Protein AF-A0A3P7JEJ8-F1 (afdb_monomer_lite)

Radius of gyration: 22.24 Å; chains: 1; bounding box: 59×26×43 Å

Secondary structure (DSSP, 8-state):
---TTSGGGHHHH-GGGTHHHH-SS-S-----GGGPPP-TT-PPPP--------S------

pLDDT: mean 86.95, std 15.58, range [42.41, 97.81]

InterPro domains:
  IPR001148 Alpha carbonic anhydrase domain [PS51144] (1-61)
  IP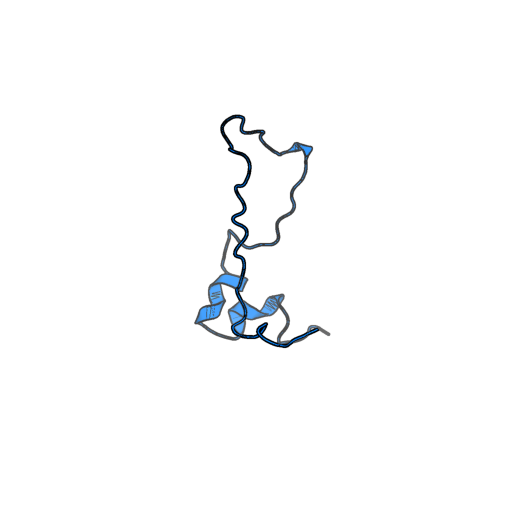R036398 Alpha carbonic anhydrase domain superfamily [G3DSA:3.10.200.10] (1-58)
  IPR036398 Alpha carbonic anhydrase domain superfamily [SSF51069] (4-49)

Foldseek 3Di:
DDDCCDLCCQLVPDVVRVCSNPPPDDDDDDDDPVPDDDDPPDDPDDDDDDDPPDPDPPDDD

Sequence (61 aa):
MQNKSGPQNWGLLFKPWTMCHNGKMQSPIDIPPDRLLFDPNMKPIHIDRIIYLTIGHLGNV

Structure (mmCIF, N/CA/C/O backbone):
data_AF-A0A3P7JEJ8-F1
#
_entry.id   AF-A0A3P7JEJ8-F1
#
loop_
_atom_site.group_PDB
_atom_site.id
_atom_site.type_symbol
_atom_site.label_atom_id
_atom_site.label_alt_id
_atom_site.label_comp_id
_atom_site.label_asym_id
_atom_site.label_entity_id
_atom_site.label_seq_id
_atom_site.pdbx_PDB_ins_code
_atom_site.Cartn_x
_atom_site.Cartn_y
_atom_site.Cartn_z
_atom_site.occupancy
_atom_site.B_iso_or_equiv
_atom_site.auth_seq_id
_atom_site.auth_comp_id
_atom_site.auth_asym_id
_atom_site.auth_atom_id
_atom_site.pdbx_PDB_model_num
ATOM 1 N N . MET A 1 1 ? -20.679 -10.820 14.333 1.00 51.62 1 MET A N 1
ATOM 2 C CA . MET A 1 1 ? -20.452 -9.772 15.354 1.00 51.62 1 MET A CA 1
ATOM 3 C C . MET A 1 1 ? -19.245 -8.960 14.905 1.00 51.62 1 MET A C 1
ATOM 5 O O . MET A 1 1 ? -18.184 -9.549 14.763 1.00 51.62 1 MET A O 1
ATOM 9 N N . GLN A 1 2 ? -19.393 -7.675 14.571 1.00 65.56 2 GLN A N 1
ATOM 10 C CA . GLN A 1 2 ? -18.242 -6.839 14.198 1.00 65.56 2 GLN A CA 1
ATOM 11 C C . GLN A 1 2 ? -17.578 -6.267 15.454 1.00 65.56 2 GLN A C 1
ATOM 13 O O . GLN A 1 2 ? -18.263 -5.806 16.369 1.00 65.56 2 GLN A O 1
ATOM 18 N N . ASN A 1 3 ? -16.245 -6.305 15.497 1.00 77.06 3 ASN A N 1
ATOM 19 C CA . ASN A 1 3 ? -15.464 -5.665 16.548 1.00 77.06 3 ASN A CA 1
ATOM 20 C C . ASN A 1 3 ? -15.617 -4.140 16.420 1.00 77.06 3 ASN A C 1
ATOM 22 O O . ASN A 1 3 ? -15.232 -3.562 15.404 1.00 77.06 3 ASN A O 1
ATOM 26 N N . LYS A 1 4 ? -16.169 -3.488 17.450 1.00 82.56 4 LYS A N 1
ATOM 27 C CA . LYS A 1 4 ? -16.409 -2.035 17.460 1.00 82.56 4 LYS A CA 1
ATOM 28 C C . LYS A 1 4 ? -15.130 -1.220 17.238 1.00 82.56 4 LYS A C 1
ATOM 30 O O . LYS A 1 4 ? -15.207 -0.157 16.639 1.00 82.56 4 LYS A O 1
ATOM 35 N N . SER A 1 5 ? -13.971 -1.748 17.622 1.00 90.50 5 SER A N 1
ATOM 36 C CA . SER A 1 5 ? -12.670 -1.093 17.438 1.00 90.50 5 SER A CA 1
ATOM 37 C C . SER A 1 5 ? -11.915 -1.562 16.185 1.00 90.50 5 SER A C 1
ATOM 39 O O . SER A 1 5 ? -10.734 -1.258 16.022 1.00 90.50 5 SER A O 1
ATOM 41 N N . GLY A 1 6 ? -12.568 -2.341 15.315 1.00 93.38 6 GLY A N 1
ATOM 42 C CA . GLY A 1 6 ? -11.967 -2.866 14.091 1.00 93.38 6 GLY A CA 1
ATOM 43 C C . GLY A 1 6 ? -11.650 -1.778 13.051 1.00 93.38 6 GLY A C 1
ATOM 44 O O . GLY A 1 6 ? -12.209 -0.680 13.130 1.00 93.38 6 GLY A O 1
ATOM 45 N N . PRO A 1 7 ? -10.800 -2.084 12.050 1.00 94.31 7 PRO A N 1
ATOM 46 C CA . PRO A 1 7 ? -10.358 -1.128 11.028 1.00 94.31 7 PRO A CA 1
ATOM 47 C C . PRO A 1 7 ? -11.486 -0.397 10.304 1.00 94.31 7 PRO A C 1
ATOM 49 O O . PRO A 1 7 ? -11.362 0.784 9.994 1.00 94.31 7 PRO A O 1
ATOM 52 N N . GLN A 1 8 ? -12.621 -1.073 10.113 1.00 93.00 8 GLN A N 1
ATOM 53 C CA . GLN A 1 8 ? -13.815 -0.511 9.480 1.00 93.00 8 GLN A CA 1
ATOM 54 C C . GLN A 1 8 ? -14.361 0.720 10.227 1.00 93.00 8 GLN A C 1
ATOM 56 O O . GLN A 1 8 ? -15.031 1.551 9.619 1.00 93.00 8 GLN A O 1
ATOM 61 N N . ASN A 1 9 ? -14.056 0.856 11.523 1.00 95.19 9 ASN A N 1
ATOM 62 C CA . ASN A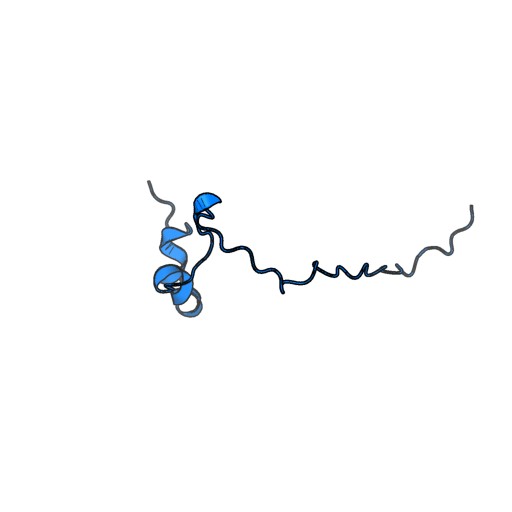 1 9 ? -14.578 1.910 12.389 1.00 95.19 9 ASN A CA 1
ATOM 63 C C . ASN A 1 9 ? -13.540 2.972 12.773 1.00 95.19 9 ASN A C 1
ATOM 65 O O . ASN A 1 9 ? -13.927 3.962 13.384 1.00 95.19 9 ASN A O 1
ATOM 69 N N . TRP A 1 10 ? -12.249 2.825 12.446 1.00 95.44 10 TRP A N 1
ATOM 70 C CA . TRP A 1 10 ? -11.193 3.722 12.954 1.00 95.44 10 TRP A CA 1
ATOM 71 C C . TRP A 1 10 ? -11.480 5.210 12.732 1.00 95.44 10 TRP A C 1
ATOM 73 O O . TRP A 1 10 ? -11.322 6.006 13.657 1.00 95.44 10 TRP A O 1
ATOM 83 N N . GLY A 1 11 ? -11.998 5.581 11.559 1.00 96.00 11 GLY A N 1
ATOM 84 C CA . GLY A 1 11 ? -12.351 6.974 11.269 1.00 96.00 11 GLY A CA 1
ATOM 85 C C . GLY A 1 11 ? -13.580 7.515 12.001 1.00 96.00 11 GLY A C 1
ATOM 86 O O . GLY A 1 11 ? -13.797 8.724 11.994 1.00 96.00 11 GLY A O 1
ATOM 87 N N . LEU A 1 12 ? -14.354 6.647 12.655 1.00 94.44 12 LEU A N 1
ATOM 88 C CA . LEU A 1 12 ? -15.530 6.989 13.460 1.00 94.44 12 LEU A CA 1
ATOM 89 C C . LEU A 1 12 ? -15.221 7.021 14.967 1.00 94.44 12 LEU A C 1
ATOM 91 O O . LEU A 1 12 ? -16.005 7.569 15.736 1.00 94.44 12 LEU A O 1
ATOM 95 N N . LEU A 1 13 ? -14.089 6.446 15.396 1.00 93.38 13 LEU A N 1
ATOM 96 C CA . LEU A 1 13 ? -13.704 6.361 16.811 1.00 93.38 13 LEU A CA 1
ATOM 97 C C . LEU A 1 13 ? -13.084 7.661 17.339 1.00 93.38 13 LEU A C 1
ATOM 99 O O . LEU A 1 13 ? -13.285 8.007 18.501 1.00 93.38 13 LEU A O 1
ATOM 103 N N . PHE A 1 14 ? -12.304 8.367 16.512 1.00 92.75 14 PHE A N 1
ATOM 104 C CA . PHE A 1 14 ? -11.541 9.541 16.939 1.00 92.75 14 PHE A CA 1
ATOM 105 C C . PHE A 1 14 ? -11.374 10.553 15.798 1.00 92.75 14 PHE A C 1
ATOM 107 O O . PHE A 1 14 ? -11.013 10.191 14.680 1.00 92.75 14 PHE A O 1
ATOM 114 N N . LYS A 1 15 ? -11.610 11.845 16.071 1.00 93.44 15 LYS A N 1
ATOM 115 C CA . LYS A 1 15 ? -11.659 12.903 15.040 1.00 93.44 15 LYS A CA 1
ATOM 116 C C . LYS A 1 15 ? -10.378 12.994 14.176 1.00 93.44 15 LYS A C 1
ATOM 118 O O . LYS A 1 15 ? -10.501 13.101 12.955 1.00 93.44 15 LYS A O 1
ATOM 123 N N . PRO A 1 16 ? -9.158 12.906 14.737 1.00 97.56 16 PRO A N 1
ATOM 124 C CA . PRO A 1 16 ? -7.926 12.831 13.946 1.00 97.56 16 PRO A CA 1
ATOM 125 C C . PRO A 1 16 ? -7.810 11.632 12.995 1.00 97.56 16 PRO A C 1
ATOM 127 O O . PRO A 1 16 ? -7.017 11.685 12.062 1.00 97.56 16 PRO A O 1
ATOM 130 N N . TRP A 1 17 ? -8.577 10.559 13.197 1.00 96.94 17 TRP A N 1
ATOM 131 C CA . TRP A 1 17 ? -8.512 9.348 12.369 1.00 96.94 17 TRP A CA 1
ATOM 132 C C . TRP A 1 17 ? -9.537 9.332 11.237 1.00 96.94 17 TRP A C 1
ATOM 134 O O . TRP A 1 17 ? -9.617 8.356 10.498 1.00 96.94 17 TRP A O 1
ATOM 144 N N . THR A 1 18 ? -10.309 10.406 11.055 1.00 97.69 18 THR A N 1
ATOM 145 C CA . THR A 1 18 ? -11.364 10.511 10.025 1.00 97.69 18 THR A CA 1
ATOM 146 C C . THR A 1 18 ? -10.900 10.129 8.616 1.00 97.69 18 THR A C 1
ATOM 148 O O . THR A 1 18 ? -11.691 9.593 7.839 1.00 97.69 18 THR A O 1
ATOM 151 N N . MET A 1 19 ? -9.616 10.315 8.294 1.00 97.75 19 MET A N 1
ATOM 152 C CA . MET A 1 19 ? -9.029 9.897 7.015 1.00 97.75 19 MET A CA 1
ATOM 153 C C . MET A 1 19 ? -9.070 8.382 6.774 1.00 97.75 19 MET A C 1
ATOM 155 O O . MET A 1 19 ? -9.162 7.978 5.620 1.00 97.75 19 MET A O 1
ATOM 159 N N . CYS A 1 20 ? -9.102 7.551 7.819 1.00 96.94 20 CYS A N 1
ATOM 160 C CA . CYS A 1 20 ? -9.260 6.101 7.679 1.00 96.94 20 CYS A CA 1
ATOM 161 C C . CYS A 1 20 ? -10.634 5.706 7.110 1.00 96.94 20 CYS A C 1
ATOM 163 O O . CYS A 1 20 ? -10.773 4.616 6.568 1.00 96.94 20 CYS A O 1
ATOM 165 N N . HIS A 1 21 ? -11.649 6.570 7.242 1.00 95.88 21 HIS A N 1
ATOM 166 C CA . HIS A 1 21 ? -12.988 6.343 6.686 1.00 95.88 21 HIS A CA 1
ATOM 167 C C . HIS A 1 21 ? -13.238 7.172 5.416 1.00 95.88 21 HIS A C 1
ATOM 169 O O . HIS A 1 21 ? -13.769 6.660 4.436 1.00 95.88 21 HIS A O 1
ATOM 175 N N . ASN A 1 22 ? -12.828 8.445 5.415 1.00 96.88 22 ASN A N 1
ATOM 176 C CA . ASN A 1 22 ? -13.143 9.394 4.340 1.00 96.88 22 ASN A CA 1
ATOM 177 C C . ASN A 1 22 ? -12.058 9.495 3.257 1.00 96.88 22 ASN A C 1
ATOM 179 O O . ASN A 1 22 ? -12.288 10.096 2.203 1.00 96.88 22 ASN A O 1
ATOM 183 N N . GLY A 1 23 ? -10.855 8.978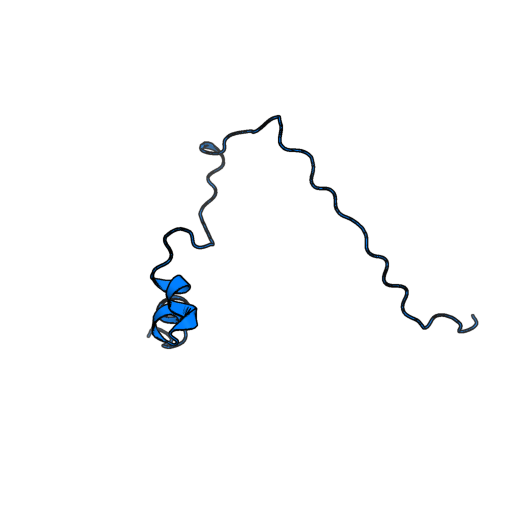 3.516 1.00 97.19 23 GLY A N 1
ATOM 184 C CA . GLY A 1 23 ? -9.743 9.035 2.576 1.00 97.19 23 GLY A CA 1
ATOM 185 C C . GLY A 1 23 ? -10.048 8.239 1.308 1.00 97.19 23 GLY A C 1
ATOM 186 O O . GLY A 1 23 ? -10.383 7.064 1.369 1.00 97.19 23 GLY A O 1
ATOM 187 N N . LYS A 1 24 ? -9.888 8.870 0.140 1.00 97.81 24 LYS A N 1
ATOM 188 C CA . LYS A 1 24 ? -10.079 8.214 -1.171 1.00 97.81 24 LYS A CA 1
ATOM 189 C C . LYS A 1 24 ? -8.821 7.521 -1.701 1.00 97.81 24 LYS A C 1
ATOM 191 O O . LYS A 1 24 ? -8.885 6.792 -2.679 1.00 97.81 24 LYS A O 1
ATOM 196 N N . MET A 1 25 ? -7.681 7.782 -1.065 1.00 97.56 25 MET A N 1
ATOM 197 C CA . MET A 1 25 ? -6.364 7.243 -1.406 1.00 97.56 25 MET A CA 1
ATOM 198 C C . MET A 1 25 ? -5.801 6.554 -0.160 1.00 97.56 25 MET A C 1
ATOM 200 O O . MET A 1 25 ? -4.933 7.095 0.521 1.00 97.56 25 MET A O 1
ATOM 204 N N . GLN A 1 26 ? -6.405 5.430 0.228 1.00 97.25 26 GLN A N 1
ATOM 205 C CA . GLN A 1 26 ? -5.986 4.630 1.381 1.00 97.25 26 GLN A CA 1
ATOM 206 C C . GLN A 1 26 ? -5.369 3.315 0.912 1.00 97.25 26 GLN A C 1
ATOM 208 O O . GLN A 1 26 ? -5.775 2.763 -0.106 1.00 97.25 26 GLN A O 1
ATOM 213 N N . SER A 1 27 ? -4.399 2.829 1.679 1.00 97.50 27 SER A N 1
ATOM 214 C CA . SER A 1 27 ? -3.814 1.499 1.514 1.00 97.50 27 SER A CA 1
ATOM 215 C C . SER A 1 27 ? -4.511 0.488 2.441 1.00 97.50 27 SER A C 1
ATOM 217 O O . SER A 1 27 ? -5.031 0.894 3.484 1.00 97.50 27 SER A O 1
ATOM 219 N N . PRO A 1 28 ? -4.470 -0.823 2.132 1.00 96.69 28 PRO A N 1
ATOM 220 C CA . PRO A 1 28 ? -3.899 -1.425 0.923 1.00 96.69 28 PRO A CA 1
ATOM 221 C C . PRO A 1 28 ? -4.764 -1.185 -0.323 1.00 96.69 28 PRO A C 1
ATOM 223 O O . PRO A 1 28 ? -5.964 -0.944 -0.218 1.00 96.69 28 PRO A O 1
ATOM 226 N N . ILE A 1 29 ? -4.135 -1.284 -1.494 1.00 96.44 29 ILE A N 1
ATOM 227 C CA . ILE A 1 29 ? -4.816 -1.380 -2.790 1.00 96.44 29 ILE A CA 1
ATOM 228 C C . ILE A 1 29 ? -4.430 -2.693 -3.468 1.00 96.44 29 ILE A C 1
ATOM 230 O O . ILE A 1 29 ? -3.354 -3.234 -3.203 1.00 96.44 29 ILE A O 1
ATOM 234 N N . ASP A 1 30 ? -5.274 -3.163 -4.380 1.00 97.19 30 ASP A N 1
ATOM 235 C CA . ASP A 1 30 ? -4.908 -4.248 -5.284 1.00 97.19 30 ASP A CA 1
ATOM 236 C C . ASP A 1 30 ? -3.924 -3.741 -6.345 1.00 97.19 30 ASP A C 1
ATOM 238 O O . ASP A 1 30 ? -4.109 -2.667 -6.923 1.00 97.19 30 ASP A O 1
ATOM 242 N N . ILE A 1 31 ? -2.888 -4.535 -6.625 1.00 96.94 31 ILE A N 1
ATOM 243 C CA . ILE A 1 31 ? -1.867 -4.237 -7.638 1.00 96.94 31 ILE A CA 1
ATOM 244 C C . ILE A 1 31 ? -1.924 -5.321 -8.725 1.00 96.94 31 ILE A C 1
ATOM 246 O O . ILE A 1 31 ? -1.173 -6.295 -8.665 1.00 96.94 31 ILE A O 1
ATOM 250 N N . PRO A 1 32 ? -2.841 -5.200 -9.699 1.00 97.12 32 PRO A N 1
ATOM 251 C CA . PRO A 1 32 ? -2.962 -6.162 -10.788 1.00 97.12 32 PRO A CA 1
ATOM 252 C C . PRO A 1 32 ? -1.806 -5.977 -11.797 1.00 97.12 32 PRO A C 1
ATOM 254 O O . PRO A 1 32 ? -1.675 -4.887 -12.365 1.00 97.12 32 PRO A O 1
ATOM 257 N N . PRO A 1 33 ? -0.948 -6.996 -12.028 1.00 96.44 33 PRO A N 1
ATOM 258 C CA . PRO A 1 33 ? 0.257 -6.848 -12.853 1.00 96.44 33 PRO A CA 1
ATOM 259 C C . PRO A 1 33 ? -0.001 -6.407 -14.300 1.00 96.44 33 PRO A C 1
ATOM 261 O O . PRO A 1 33 ? 0.835 -5.731 -14.891 1.00 96.44 33 PRO A O 1
ATOM 264 N N . ASP A 1 34 ? -1.160 -6.751 -14.862 1.00 97.00 34 ASP A N 1
ATOM 265 C CA . ASP A 1 34 ? -1.598 -6.409 -16.222 1.00 97.00 34 ASP A CA 1
ATOM 266 C C . ASP A 1 34 ? -1.970 -4.927 -16.400 1.00 97.00 34 ASP A C 1
ATOM 268 O O . ASP A 1 34 ? -2.068 -4.454 -17.532 1.00 97.00 34 ASP A O 1
ATOM 272 N N . ARG A 1 35 ? -2.160 -4.180 -15.304 1.00 96.56 35 ARG A N 1
ATOM 273 C CA . ARG A 1 35 ? -2.469 -2.737 -15.336 1.00 96.56 35 ARG A CA 1
ATOM 274 C C . ARG A 1 35 ? -1.291 -1.857 -14.929 1.00 96.56 35 ARG A C 1
ATOM 276 O O . ARG A 1 35 ? -1.443 -0.639 -14.841 1.00 96.56 35 ARG A O 1
ATOM 283 N N . LEU A 1 36 ? -0.139 -2.457 -14.640 1.00 95.50 36 LEU A N 1
ATOM 284 C CA . LEU A 1 36 ? 1.057 -1.720 -14.262 1.00 95.50 36 LEU A CA 1
ATOM 285 C C . LEU A 1 36 ? 1.681 -1.044 -15.481 1.00 95.50 36 LEU A C 1
ATOM 287 O O . LEU A 1 36 ? 1.899 -1.662 -16.520 1.00 95.50 36 LEU A O 1
ATOM 291 N N . LEU A 1 37 ? 2.017 0.233 -15.323 1.00 96.50 37 LEU A N 1
ATOM 292 C CA . LEU A 1 37 ? 2.833 0.963 -16.283 1.00 96.50 37 LEU A CA 1
ATOM 293 C C . LEU A 1 37 ? 4.303 0.789 -15.897 1.00 96.50 37 LEU A C 1
ATOM 295 O O . LEU A 1 37 ? 4.695 1.125 -14.779 1.00 96.50 37 LEU A O 1
ATOM 299 N N . PHE A 1 38 ? 5.115 0.266 -16.816 1.00 95.19 38 PHE A N 1
ATOM 300 C CA . PHE A 1 38 ? 6.565 0.250 -16.648 1.00 95.19 38 PHE A CA 1
ATOM 301 C C . PHE A 1 38 ? 7.122 1.653 -16.901 1.00 95.19 38 PHE A C 1
ATOM 303 O O . PHE A 1 38 ? 6.965 2.192 -17.996 1.00 95.19 38 PHE A O 1
ATOM 310 N N . ASP A 1 39 ? 7.786 2.226 -15.899 1.00 96.06 39 ASP A N 1
ATOM 311 C CA . ASP A 1 39 ? 8.503 3.492 -16.032 1.00 96.06 39 ASP A CA 1
ATOM 312 C C . ASP A 1 39 ? 10.014 3.233 -16.194 1.00 96.06 39 ASP A C 1
ATOM 314 O O . ASP A 1 39 ? 10.680 2.890 -15.212 1.00 96.06 39 ASP A O 1
ATOM 318 N N . PRO A 1 40 ? 10.591 3.413 -17.401 1.00 95.94 40 PRO A N 1
ATOM 319 C CA . PRO A 1 40 ? 12.019 3.201 -17.636 1.00 95.94 40 PRO A CA 1
ATOM 320 C C . PRO A 1 40 ? 12.917 4.229 -16.932 1.00 95.94 40 PRO A C 1
ATOM 322 O O . PRO A 1 40 ? 14.122 4.005 -16.825 1.00 95.94 40 PRO A O 1
ATOM 325 N N . ASN A 1 41 ? 12.367 5.351 -16.457 1.00 97.31 41 ASN A N 1
ATOM 326 C CA . ASN A 1 41 ? 13.131 6.376 -15.742 1.00 97.31 41 ASN A CA 1
ATOM 327 C C . ASN A 1 41 ? 13.188 6.122 -14.229 1.00 97.31 41 ASN A C 1
ATOM 329 O O . ASN A 1 41 ? 13.922 6.816 -13.515 1.00 97.31 41 ASN A O 1
ATOM 333 N N . MET A 1 42 ? 12.435 5.140 -13.726 1.00 96.12 42 MET A N 1
ATOM 334 C CA . MET A 1 42 ? 12.434 4.791 -12.312 1.00 96.12 42 MET A CA 1
ATOM 335 C C . MET A 1 42 ? 13.776 4.150 -11.935 1.00 96.12 42 MET A C 1
ATOM 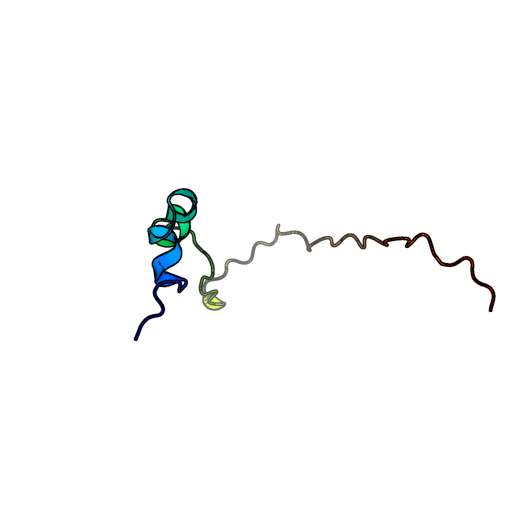337 O O . MET A 1 42 ? 14.126 3.060 -12.386 1.00 96.12 42 MET A O 1
ATOM 341 N N . LYS A 1 43 ? 14.561 4.846 -11.105 1.00 95.88 43 LYS A N 1
ATOM 342 C CA . LYS A 1 43 ? 15.876 4.364 -10.663 1.00 95.88 43 LYS A CA 1
ATOM 343 C C . LYS A 1 43 ? 15.727 3.195 -9.680 1.00 95.88 43 LYS A C 1
ATOM 345 O O . LYS A 1 43 ? 14.780 3.193 -8.890 1.00 95.88 43 LYS A O 1
ATOM 350 N N . PRO A 1 44 ? 16.681 2.245 -9.658 1.00 94.44 44 PRO A N 1
ATOM 351 C CA . PRO A 1 44 ? 16.749 1.242 -8.604 1.00 94.44 44 PRO A CA 1
ATOM 352 C C . PRO A 1 44 ? 16.743 1.892 -7.218 1.00 94.44 44 PRO A C 1
ATOM 354 O O . PRO A 1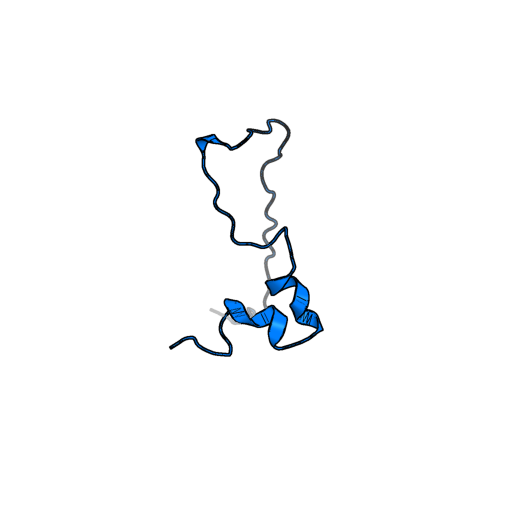 44 ? 17.361 2.939 -7.011 1.00 94.44 44 PRO A O 1
ATOM 357 N N . ILE A 1 45 ? 16.057 1.258 -6.269 1.00 93.38 45 ILE A N 1
ATOM 358 C CA . ILE A 1 45 ? 16.008 1.735 -4.887 1.00 93.38 45 ILE A CA 1
ATOM 359 C C . ILE A 1 45 ? 17.421 1.665 -4.299 1.00 93.38 45 ILE A C 1
ATOM 361 O O . ILE A 1 45 ? 18.031 0.596 -4.253 1.00 93.38 45 ILE A O 1
ATOM 365 N N . HIS A 1 46 ? 17.932 2.805 -3.839 1.00 93.50 46 HIS A N 1
ATOM 366 C CA . HIS A 1 46 ? 19.161 2.861 -3.059 1.00 93.50 46 HIS A CA 1
ATOM 367 C C . HIS A 1 46 ? 18.830 2.602 -1.589 1.00 93.50 46 HIS A C 1
ATOM 369 O O . HIS A 1 46 ? 17.993 3.295 -1.013 1.00 93.50 46 HIS A O 1
ATOM 375 N N . ILE A 1 47 ? 19.458 1.587 -0.997 1.00 90.88 47 ILE A N 1
ATOM 376 C CA . ILE A 1 47 ? 19.278 1.243 0.413 1.00 90.88 47 ILE A CA 1
ATOM 377 C C . ILE A 1 47 ? 20.606 1.479 1.119 1.00 90.88 47 ILE A C 1
ATOM 379 O O . ILE A 1 47 ? 21.543 0.692 0.970 1.00 90.88 47 ILE A O 1
ATOM 383 N N . ASP A 1 48 ? 20.665 2.545 1.909 1.00 88.19 48 ASP A N 1
ATOM 384 C CA . ASP A 1 48 ? 21.796 2.799 2.789 1.00 88.19 48 ASP A CA 1
ATOM 385 C C . ASP A 1 48 ? 21.808 1.780 3.929 1.00 88.19 48 ASP A C 1
ATOM 387 O O . ASP A 1 48 ? 20.835 1.617 4.671 1.00 88.19 48 ASP A O 1
ATOM 391 N N . ARG A 1 49 ? 22.938 1.090 4.104 1.00 84.38 49 ARG A N 1
ATOM 392 C CA . ARG A 1 49 ? 23.149 0.248 5.281 1.00 84.38 49 ARG A CA 1
ATOM 393 C C . ARG A 1 49 ? 23.642 1.127 6.422 1.00 84.38 49 ARG A C 1
ATOM 395 O O . ARG A 1 49 ? 24.829 1.427 6.511 1.00 84.38 49 ARG A O 1
ATOM 402 N N . ILE A 1 50 ? 22.742 1.487 7.330 1.00 82.12 50 ILE A N 1
ATOM 403 C CA . ILE A 1 50 ? 23.138 2.100 8.598 1.00 82.12 50 ILE A CA 1
ATOM 404 C C . ILE A 1 50 ? 23.758 1.005 9.471 1.00 82.12 50 ILE A C 1
ATOM 406 O O . ILE A 1 50 ? 23.068 0.108 9.959 1.00 82.12 50 ILE A O 1
ATOM 410 N N . ILE A 1 51 ? 25.078 1.060 9.647 1.00 77.81 51 ILE A N 1
ATOM 411 C CA . ILE A 1 51 ? 25.767 0.260 10.658 1.00 77.81 51 ILE A CA 1
ATOM 412 C C . ILE A 1 51 ? 25.627 1.010 11.979 1.00 77.81 51 ILE A C 1
ATOM 414 O O . ILE A 1 51 ? 26.283 2.025 12.207 1.00 77.81 51 ILE A O 1
ATOM 418 N N . TYR A 1 52 ? 24.767 0.506 12.859 1.00 75.88 52 TYR A N 1
ATOM 419 C CA . TYR A 1 52 ? 24.750 0.945 14.246 1.00 75.88 52 TYR A CA 1
ATOM 420 C C . TYR A 1 52 ? 25.980 0.354 14.942 1.00 75.88 52 TYR A C 1
ATOM 422 O O . TYR A 1 52 ? 26.004 -0.829 15.276 1.00 75.88 52 TYR A O 1
ATOM 430 N N . LEU A 1 53 ? 27.019 1.167 15.148 1.00 71.69 53 LEU A N 1
ATOM 431 C CA . LEU A 1 53 ? 28.085 0.841 16.092 1.00 71.69 53 LEU A CA 1
ATOM 432 C C . LE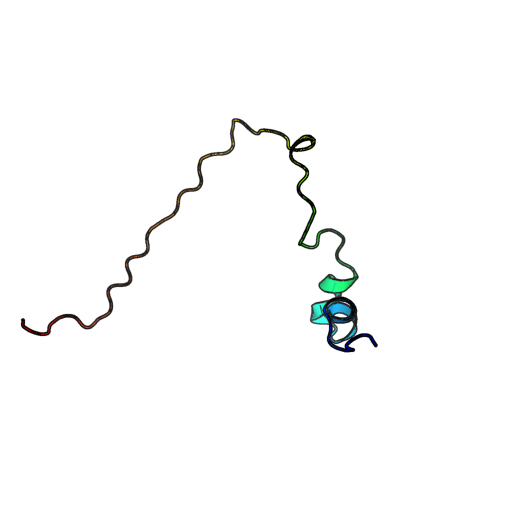U A 1 53 ? 27.470 0.876 17.494 1.00 71.69 53 LEU A C 1
ATOM 434 O O . LEU A 1 53 ? 27.287 1.944 18.077 1.00 71.69 53 LEU A O 1
ATOM 438 N N . THR A 1 54 ? 27.107 -0.285 18.037 1.00 62.75 54 THR A N 1
ATOM 439 C CA . THR A 1 54 ? 26.790 -0.372 19.461 1.00 62.75 54 THR A CA 1
ATOM 440 C C . THR A 1 54 ? 28.076 -0.101 20.230 1.00 62.75 54 THR A C 1
ATOM 442 O O . THR A 1 54 ? 29.071 -0.805 20.045 1.00 62.75 54 THR A O 1
ATOM 445 N N . ILE A 1 55 ? 28.064 0.920 21.084 1.00 66.25 55 ILE A N 1
ATOM 446 C CA . ILE A 1 55 ? 29.132 1.209 22.045 1.00 66.25 55 ILE A CA 1
ATOM 447 C C . ILE A 1 55 ? 29.196 0.014 23.010 1.00 66.25 55 ILE A C 1
ATOM 449 O O . ILE A 1 55 ? 28.471 -0.018 23.998 1.00 66.25 55 ILE A O 1
ATOM 453 N N . GLY A 1 56 ? 29.963 -1.031 22.681 1.00 58.09 56 GLY A N 1
ATOM 454 C CA . GLY A 1 56 ? 29.933 -2.261 23.479 1.00 58.09 56 GLY A CA 1
ATOM 455 C C . GLY A 1 56 ? 30.739 -3.463 22.989 1.00 58.09 56 GLY A C 1
ATOM 456 O O . GLY A 1 56 ? 30.439 -4.573 23.414 1.00 58.09 56 GLY A O 1
ATOM 457 N N . HIS A 1 57 ? 31.753 -3.300 22.134 1.00 54.28 57 HIS A N 1
ATOM 458 C CA . HIS A 1 57 ? 32.694 -4.398 21.868 1.00 54.28 57 HIS A CA 1
ATOM 459 C C . HIS A 1 57 ? 34.156 -3.958 22.006 1.00 54.28 57 HIS A C 1
ATOM 461 O O . HIS A 1 57 ? 34.947 -4.000 21.072 1.00 54.28 57 HIS A O 1
ATOM 467 N N . LEU A 1 58 ? 34.495 -3.525 23.222 1.00 57.47 58 LEU A N 1
ATOM 468 C CA . LEU A 1 58 ? 35.811 -3.760 23.813 1.00 57.47 58 LEU A CA 1
ATOM 469 C C . LEU A 1 58 ? 35.593 -4.772 24.942 1.00 57.47 58 LEU A C 1
ATOM 471 O O . LEU A 1 58 ? 35.287 -4.405 26.073 1.00 57.47 58 LEU A O 1
ATOM 475 N N . GLY A 1 59 ? 35.666 -6.054 24.605 1.00 46.09 59 GLY A N 1
ATOM 476 C CA . GLY A 1 59 ? 35.605 -7.160 25.552 1.00 46.09 59 GLY A CA 1
ATOM 477 C C . GLY A 1 59 ? 36.411 -8.311 24.977 1.00 46.09 59 GLY A C 1
ATOM 478 O O . GLY A 1 59 ? 35.991 -8.913 23.999 1.00 46.09 59 GLY A O 1
ATOM 479 N N . ASN A 1 60 ? 37.596 -8.527 25.544 1.00 42.41 60 ASN A N 1
ATOM 480 C CA . ASN A 1 60 ? 38.589 -9.518 25.136 1.00 42.41 60 ASN A CA 1
ATOM 481 C C . ASN A 1 60 ? 37.987 -10.914 24.884 1.00 42.41 60 ASN A C 1
ATOM 483 O O . ASN A 1 60 ? 37.349 -11.475 25.778 1.00 42.41 60 ASN A O 1
ATOM 487 N N . VAL A 1 61 ? 38.297 -11.484 23.718 1.00 46.09 61 VAL A N 1
ATOM 488 C CA . VAL A 1 61 ? 38.477 -12.929 23.502 1.00 46.09 61 VAL A CA 1
ATOM 489 C C . VAL A 1 61 ? 39.887 -13.174 22.995 1.00 46.09 61 VAL A C 1
ATOM 491 O O . VAL A 1 61 ? 40.398 -12.293 22.265 1.00 46.09 61 VAL A O 1
#

Organism: Strongylus vulgaris (NCBI:txid40348)